Protein AF-A0A8E2AQT7-F1 (afdb_monomer_lite)

Sequence (68 aa):
KELVLRVVVAHLKEGLPASMAFEGDAYILDASRRRWSYGQEKVKFMWGEHVARAADDKWTFLFQRKRA

Secondary structure (DSSP, 8-state):
-HHHHHHHHHHHHSPPPSEEEEE-SSEEEEEEEEE-HHHHHT--EEETTEEEPPPSEEEEEEEEEPP-

Radius of 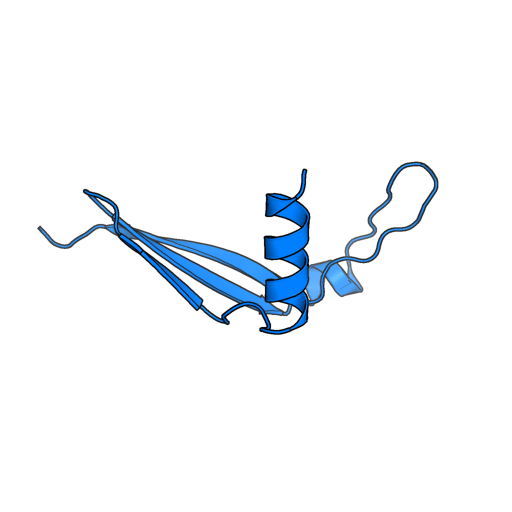gyration: 16.18 Å; chains: 1; bounding box: 32×32×42 Å

Foldseek 3Di:
DVVVVVVVVVCVVPPDDQWDWDDDPFWIKIKGKDADPCQQPPDWDDDDPDTDGDDRIDIDIDIGTDDD

pLDDT: mean 88.76, std 7.06, range [62.09, 96.06]

Structure (mmCIF, N/CA/C/O backbone):
data_AF-A0A8E2AQT7-F1
#
_entry.id   AF-A0A8E2AQT7-F1
#
loop_
_atom_site.group_PDB
_atom_site.id
_atom_site.type_symbol
_atom_site.label_atom_id
_atom_site.label_alt_id
_atom_site.label_comp_id
_atom_site.label_asym_id
_atom_site.label_entity_id
_atom_site.label_seq_id
_atom_site.pdbx_PDB_ins_code
_atom_site.Cartn_x
_atom_site.Cartn_y
_atom_site.Cartn_z
_atom_site.occupancy
_atom_site.B_iso_or_equiv
_atom_site.auth_seq_id
_atom_site.auth_comp_id
_atom_site.auth_asym_id
_atom_site.auth_atom_id
_atom_site.pdbx_PDB_model_num
ATOM 1 N N . LYS A 1 1 ? -3.818 -20.193 -5.950 1.00 62.09 1 LYS A N 1
ATOM 2 C CA . LYS A 1 1 ? -3.449 -19.349 -7.119 1.00 62.09 1 LYS A CA 1
ATOM 3 C C . LYS A 1 1 ? -4.646 -18.564 -7.664 1.00 62.09 1 LYS A C 1
ATOM 5 O O . LYS A 1 1 ? -4.492 -17.386 -7.940 1.00 62.09 1 LYS A O 1
ATOM 10 N N . GLU A 1 2 ? -5.838 -19.160 -7.735 1.00 84.31 2 GLU A N 1
ATOM 11 C CA . GLU A 1 2 ? -7.041 -18.502 -8.272 1.00 84.31 2 GLU A CA 1
ATOM 12 C C . GLU A 1 2 ? -7.585 -17.342 -7.412 1.00 84.31 2 GLU A C 1
ATOM 14 O O . GLU A 1 2 ? -7.984 -16.317 -7.953 1.00 84.31 2 GLU A O 1
ATOM 19 N N . LEU A 1 3 ? -7.527 -17.450 -6.078 1.00 81.81 3 LEU A N 1
ATOM 20 C CA . LEU A 1 3 ? -7.984 -16.390 -5.166 1.00 81.81 3 LEU A CA 1
ATOM 21 C C . LEU A 1 3 ? -7.227 -15.068 -5.360 1.00 81.81 3 LEU A C 1
ATOM 23 O O . LEU A 1 3 ? -7.850 -14.018 -5.447 1.00 81.81 3 LEU A O 1
ATOM 27 N N . VAL A 1 4 ? -5.896 -15.122 -5.475 1.00 82.06 4 VAL A N 1
ATOM 28 C CA . VAL A 1 4 ? -5.059 -13.926 -5.679 1.00 82.06 4 VAL A CA 1
ATOM 29 C C . VAL A 1 4 ? -5.451 -13.217 -6.972 1.00 82.06 4 VAL A C 1
ATOM 31 O O . VAL A 1 4 ? -5.637 -12.007 -6.972 1.00 82.06 4 VAL A O 1
ATOM 34 N N . LEU A 1 5 ? -5.653 -13.971 -8.057 1.00 85.88 5 LEU A N 1
ATOM 35 C CA . LEU A 1 5 ? -6.098 -13.407 -9.331 1.00 85.88 5 LEU A CA 1
ATOM 36 C C . LEU A 1 5 ? -7.485 -12.770 -9.215 1.00 85.88 5 LEU A C 1
ATOM 38 O O . LEU A 1 5 ? -7.687 -11.674 -9.724 1.00 85.88 5 LEU A O 1
ATOM 42 N N . ARG A 1 6 ? -8.426 -13.409 -8.510 1.00 81.19 6 ARG A N 1
ATOM 43 C CA . ARG A 1 6 ? -9.764 -12.843 -8.280 1.00 81.19 6 ARG A CA 1
ATOM 44 C C . ARG A 1 6 ? -9.708 -11.550 -7.468 1.00 81.19 6 ARG A C 1
ATOM 46 O O . ARG A 1 6 ? -10.386 -10.598 -7.834 1.00 81.19 6 ARG A O 1
ATOM 53 N N . VAL A 1 7 ? -8.875 -11.493 -6.429 1.00 78.38 7 VAL A N 1
ATOM 54 C CA . VAL A 1 7 ? -8.659 -10.280 -5.623 1.00 78.38 7 VAL A CA 1
ATOM 55 C C . VAL A 1 7 ? -8.056 -9.165 -6.478 1.00 78.38 7 VAL A C 1
ATOM 57 O O . VAL A 1 7 ? -8.561 -8.047 -6.458 1.00 78.38 7 VAL A O 1
ATOM 60 N N . VAL A 1 8 ? -7.036 -9.470 -7.287 1.00 80.56 8 VAL A N 1
ATOM 61 C CA . VAL A 1 8 ? -6.420 -8.494 -8.199 1.00 80.56 8 VAL A CA 1
ATOM 62 C C . VAL A 1 8 ? -7.436 -7.985 -9.224 1.00 80.56 8 VAL A C 1
ATOM 64 O O . VAL A 1 8 ? -7.559 -6.782 -9.406 1.00 80.56 8 VAL A O 1
ATOM 67 N N . VAL A 1 9 ? -8.203 -8.870 -9.866 1.00 83.50 9 VAL A N 1
ATOM 68 C CA . VAL A 1 9 ? -9.197 -8.486 -10.884 1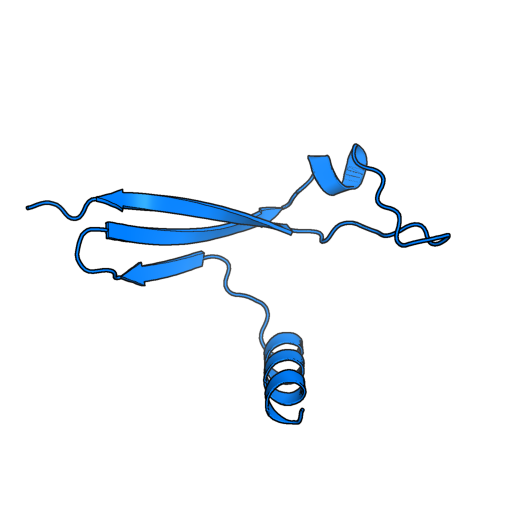.00 83.50 9 VAL A CA 1
ATOM 69 C C . VAL A 1 9 ? -10.348 -7.682 -10.288 1.00 83.50 9 VAL A C 1
ATOM 71 O O . VAL A 1 9 ? -10.766 -6.696 -10.891 1.00 83.50 9 VAL A O 1
ATOM 74 N N . ALA A 1 10 ? -10.864 -8.078 -9.122 1.00 80.69 10 ALA A N 1
ATOM 75 C CA . ALA A 1 10 ? -11.888 -7.311 -8.419 1.00 80.69 10 ALA A CA 1
ATOM 76 C C . ALA A 1 10 ? -11.381 -5.899 -8.124 1.00 80.69 10 ALA A C 1
ATOM 78 O O . ALA A 1 10 ? -12.070 -4.924 -8.395 1.00 80.69 10 ALA A O 1
ATOM 79 N N . HIS A 1 11 ? -10.129 -5.795 -7.688 1.00 73.94 11 HIS A N 1
ATOM 80 C CA . HIS A 1 11 ? -9.517 -4.523 -7.365 1.00 73.94 11 HIS A CA 1
ATOM 81 C C . HIS A 1 11 ? -9.153 -3.665 -8.606 1.00 73.94 11 HIS A C 1
ATOM 83 O O . HIS A 1 11 ? -9.158 -2.437 -8.561 1.00 73.94 11 HIS A O 1
ATOM 89 N N . LEU A 1 12 ? -8.908 -4.280 -9.765 1.00 79.81 12 LEU A N 1
ATOM 90 C CA . LEU A 1 12 ? -8.787 -3.539 -11.027 1.00 79.81 12 LEU A CA 1
ATOM 91 C C . LEU A 1 12 ? -10.127 -2.941 -11.488 1.00 79.81 12 LEU A C 1
ATOM 93 O O . LEU A 1 12 ? -10.126 -1.949 -12.213 1.00 79.81 12 LEU A O 1
ATOM 97 N N . LYS A 1 13 ? -11.259 -3.540 -11.093 1.00 81.56 13 LYS A N 1
ATOM 98 C CA . LYS A 1 13 ? -12.609 -3.050 -11.417 1.00 81.56 13 LYS A CA 1
ATOM 99 C C . LYS A 1 13 ? -13.118 -2.035 -10.397 1.00 81.56 13 LYS A C 1
ATOM 101 O O . LYS A 1 13 ? -13.680 -1.014 -10.778 1.00 81.56 13 LYS A O 1
ATOM 106 N N . GLU A 1 14 ? -12.904 -2.312 -9.119 1.00 78.25 14 GLU A N 1
ATOM 107 C CA . GLU A 1 14 ? -13.237 -1.438 -8.001 1.00 78.25 14 GLU A CA 1
ATOM 108 C C . GLU A 1 14 ? -11.937 -0.879 -7.417 1.00 78.25 14 GLU A C 1
ATOM 110 O O . GLU A 1 14 ? -11.151 -1.593 -6.787 1.00 78.25 14 GLU A O 1
ATOM 115 N N . GLY A 1 15 ? -11.682 0.409 -7.666 1.00 79.56 15 GLY A N 1
ATOM 116 C CA . GLY A 1 15 ? -10.485 1.087 -7.166 1.00 79.56 15 GLY A CA 1
ATOM 117 C C . GLY A 1 15 ? -10.331 0.950 -5.645 1.00 79.56 15 GLY A C 1
ATOM 118 O O . GLY A 1 15 ? -11.313 0.768 -4.928 1.00 79.56 15 GLY A O 1
ATOM 119 N N . LEU A 1 16 ? -9.094 1.053 -5.129 1.00 82.19 16 LEU A N 1
ATOM 120 C CA . LEU A 1 16 ? -8.857 0.905 -3.687 1.00 82.19 16 LEU A CA 1
ATOM 121 C C . LEU A 1 16 ? -9.649 1.985 -2.951 1.00 82.19 16 LEU A C 1
ATOM 123 O O . LEU A 1 16 ? -9.649 3.140 -3.395 1.00 82.19 16 LEU A O 1
ATOM 127 N N . PRO A 1 17 ? -10.239 1.676 -1.792 1.00 87.94 17 PRO A N 1
ATOM 128 C CA . PRO A 1 17 ? -10.838 2.709 -0.968 1.00 87.94 17 PRO A CA 1
ATOM 129 C C . PRO A 1 17 ? -9.794 3.773 -0.598 1.00 87.94 17 PRO A C 1
ATOM 131 O O . PRO A 1 17 ? -8.594 3.501 -0.485 1.00 87.94 17 PRO A O 1
ATOM 134 N N . ALA A 1 18 ? -10.250 5.013 -0.431 1.00 90.38 18 ALA A N 1
ATOM 135 C CA . ALA A 1 18 ? -9.395 6.103 0.038 1.00 90.38 18 ALA A CA 1
ATOM 136 C C . ALA A 1 18 ? -9.035 5.943 1.526 1.00 90.38 18 ALA A C 1
ATOM 138 O O . ALA A 1 18 ? -7.972 6.383 1.961 1.00 90.38 18 ALA A O 1
ATOM 139 N N . SER A 1 19 ? -9.897 5.283 2.300 1.00 93.50 19 SER A N 1
ATOM 140 C CA . SER A 1 19 ? -9.688 5.002 3.718 1.00 93.50 19 SER A CA 1
ATOM 141 C C . SER A 1 19 ? -10.376 3.710 4.146 1.00 93.50 19 SER A C 1
ATOM 143 O O . SER A 1 19 ? -11.430 3.367 3.616 1.00 93.50 19 SER A O 1
ATOM 145 N N . MET A 1 20 ? -9.799 3.025 5.127 1.00 93.81 20 MET A N 1
ATOM 146 C CA . MET A 1 20 ? -10.359 1.855 5.801 1.00 93.81 20 MET A CA 1
ATOM 147 C C . MET A 1 20 ? -10.042 1.945 7.292 1.00 93.81 20 MET A C 1
ATOM 149 O O . MET A 1 20 ? -8.970 2.425 7.654 1.00 93.81 20 MET A O 1
ATOM 153 N N . ALA A 1 21 ? -10.941 1.454 8.136 1.00 93.56 21 ALA A N 1
ATOM 154 C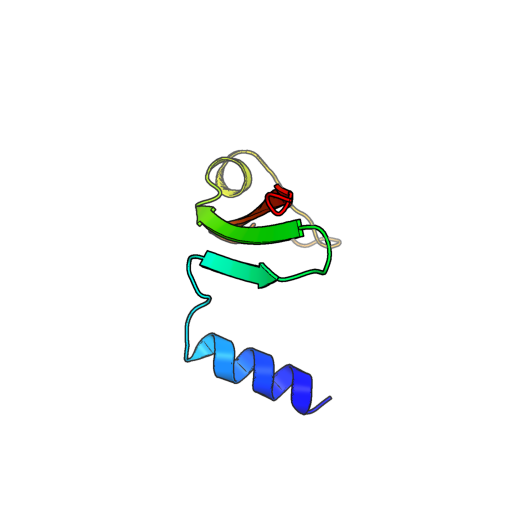 CA . ALA A 1 21 ? -10.701 1.298 9.563 1.00 93.56 21 ALA A CA 1
ATOM 155 C C . ALA A 1 21 ? -10.772 -0.188 9.920 1.00 93.56 21 ALA A C 1
ATOM 157 O O . ALA A 1 21 ? -11.674 -0.894 9.466 1.00 93.56 21 ALA A O 1
ATOM 158 N N . PHE A 1 22 ? -9.821 -0.657 10.722 1.00 93.25 22 PHE A N 1
ATOM 159 C CA . PHE A 1 22 ? -9.803 -2.018 11.247 1.00 93.25 22 PHE A CA 1
ATOM 160 C C . PHE A 1 22 ? -9.911 -1.966 12.765 1.00 93.25 22 PHE A C 1
ATOM 162 O O . PHE A 1 22 ? -9.083 -1.345 13.434 1.00 93.25 22 PHE A O 1
ATOM 169 N N . GLU A 1 23 ? -10.928 -2.618 13.316 1.00 94.44 23 GLU A N 1
ATOM 170 C CA . GLU A 1 23 ? -11.127 -2.684 14.758 1.00 94.44 23 GLU A CA 1
ATOM 171 C C . GLU A 1 23 ? -10.362 -3.866 15.355 1.00 94.44 23 GLU A C 1
ATOM 173 O O . GLU A 1 23 ? -10.618 -5.019 15.018 1.00 94.44 23 GLU A O 1
ATOM 178 N N . GLY A 1 24 ? -9.430 -3.573 16.260 1.00 89.19 24 GLY A N 1
ATOM 179 C CA . GLY A 1 24 ? -8.814 -4.551 17.154 1.00 89.19 24 GLY A CA 1
ATOM 180 C C . GLY A 1 24 ? -9.321 -4.390 18.587 1.00 89.19 24 GLY A C 1
ATOM 181 O O . GLY A 1 24 ? -10.094 -3.482 18.891 1.00 89.19 24 GLY A O 1
ATOM 182 N N . ASP A 1 25 ? -8.858 -5.240 19.499 1.00 89.62 25 ASP A N 1
ATOM 183 C CA . ASP A 1 25 ? -9.360 -5.250 20.881 1.00 89.62 25 ASP A CA 1
ATOM 184 C C . ASP A 1 25 ? -9.038 -3.953 21.641 1.00 89.62 25 ASP A C 1
ATOM 186 O O . ASP A 1 25 ? -9.891 -3.400 22.330 1.00 89.62 25 ASP A O 1
ATOM 190 N N . ALA A 1 26 ? -7.824 -3.419 21.470 1.00 91.00 26 ALA A N 1
ATOM 191 C CA . ALA A 1 26 ? -7.344 -2.229 22.186 1.00 91.00 26 ALA A CA 1
ATOM 192 C C . ALA A 1 26 ? -7.221 -0.970 21.307 1.00 91.00 26 ALA A C 1
ATOM 194 O O . ALA A 1 26 ? -7.056 0.142 21.823 1.00 91.00 26 ALA A O 1
ATOM 195 N N . TYR A 1 27 ? -7.271 -1.122 19.983 1.00 93.44 27 TYR A N 1
ATOM 196 C CA . TYR A 1 27 ? -7.025 -0.038 19.036 1.00 93.44 27 TYR A CA 1
ATOM 197 C C . TYR A 1 27 ? -7.902 -0.132 17.789 1.00 93.44 27 TYR A C 1
ATOM 199 O O . TYR A 1 27 ? -8.395 -1.198 17.429 1.00 93.44 27 TYR A O 1
ATOM 207 N N . ILE A 1 28 ? -8.069 1.007 17.129 1.00 93.94 28 ILE A N 1
ATOM 208 C CA . ILE A 1 28 ? -8.579 1.132 15.768 1.00 93.94 28 ILE A CA 1
ATOM 209 C C . ILE A 1 28 ? -7.382 1.492 14.886 1.00 93.94 28 ILE A C 1
ATOM 211 O O . ILE A 1 28 ? -6.602 2.386 15.223 1.00 93.94 28 ILE A O 1
ATOM 215 N N . LEU A 1 29 ? -7.198 0.757 13.793 1.00 95.50 29 LEU A N 1
ATOM 216 C CA . LEU A 1 29 ? -6.189 1.041 12.782 1.00 95.50 29 LEU A CA 1
ATOM 217 C C . LEU A 1 29 ? -6.850 1.747 11.601 1.00 95.50 29 LEU A C 1
ATOM 219 O O . LEU A 1 29 ? -7.539 1.110 10.807 1.00 95.50 29 LEU A O 1
ATOM 223 N N . ASP A 1 30 ? -6.597 3.043 11.463 1.00 95.69 30 ASP A N 1
ATOM 224 C CA . ASP A 1 30 ? -7.029 3.821 10.307 1.00 95.69 30 ASP A CA 1
ATOM 225 C C . ASP A 1 30 ? -5.970 3.741 9.208 1.00 95.69 30 ASP A C 1
ATOM 227 O O . ASP A 1 30 ? -4.867 4.283 9.328 1.00 95.69 30 ASP A O 1
ATOM 231 N N . ALA A 1 31 ? -6.308 3.076 8.111 1.00 96.06 31 ALA A N 1
ATOM 232 C CA . ALA A 1 31 ? -5.529 3.069 6.887 1.00 96.06 31 ALA A CA 1
ATOM 233 C C . ALA A 1 31 ? -6.078 4.133 5.932 1.00 96.06 31 ALA A C 1
ATOM 235 O O . ALA A 1 31 ? -7.257 4.122 5.592 1.00 96.06 31 ALA A O 1
ATOM 236 N N . SER A 1 32 ? -5.231 5.040 5.450 1.00 95.56 32 SER A N 1
ATOM 237 C CA . SER A 1 32 ? -5.603 6.022 4.425 1.00 95.56 32 SER A CA 1
ATOM 238 C C . SER A 1 32 ? -4.640 5.994 3.249 1.00 95.56 32 SER A C 1
ATOM 240 O O . SER A 1 32 ? -3.419 5.990 3.424 1.00 95.56 32 SER A O 1
ATOM 242 N N . ARG A 1 33 ? -5.196 5.991 2.041 1.00 94.75 33 ARG A N 1
ATOM 243 C CA . ARG A 1 33 ? -4.458 6.079 0.788 1.00 94.75 33 ARG A CA 1
ATOM 244 C C . ARG A 1 33 ? -4.337 7.544 0.388 1.00 94.75 33 ARG A C 1
ATOM 246 O O . ARG A 1 33 ? -5.331 8.263 0.326 1.00 94.75 33 ARG A O 1
ATOM 253 N N . ARG A 1 34 ? -3.110 8.006 0.153 1.00 92.50 34 ARG A N 1
ATOM 254 C CA . ARG A 1 34 ? -2.820 9.394 -0.229 1.00 92.50 34 ARG A CA 1
ATOM 255 C C . ARG A 1 34 ? -1.751 9.440 -1.304 1.00 92.50 34 ARG A C 1
ATOM 257 O O . ARG A 1 3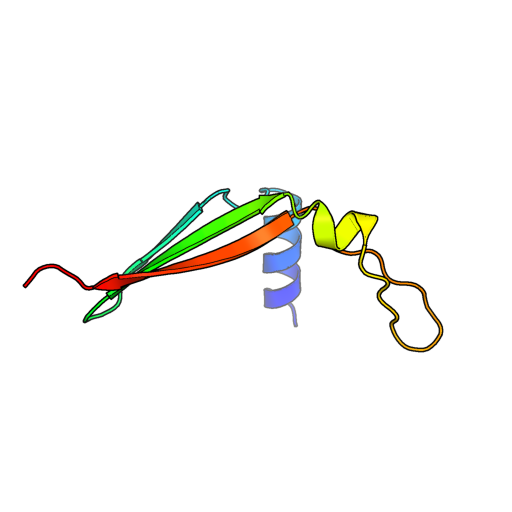4 ? -0.820 8.638 -1.262 1.00 92.50 34 ARG A O 1
ATOM 264 N N . ARG A 1 35 ? -1.817 10.451 -2.168 1.00 93.06 35 ARG A N 1
ATOM 265 C CA . ARG A 1 35 ? -0.803 10.694 -3.198 1.00 93.06 35 ARG A CA 1
ATOM 266 C C . ARG A 1 35 ? 0.603 10.748 -2.603 1.00 93.06 35 ARG A C 1
ATOM 268 O O . ARG A 1 35 ? 0.839 11.408 -1.588 1.00 93.06 35 ARG A O 1
ATOM 275 N N . TRP A 1 36 ? 1.549 10.084 -3.259 1.00 93.81 36 TRP A N 1
ATOM 276 C CA . TRP A 1 36 ? 2.938 9.996 -2.827 1.00 93.81 36 TRP A CA 1
ATOM 277 C C . TRP A 1 36 ? 3.886 10.786 -3.733 1.00 93.81 36 TRP A C 1
ATOM 279 O O . TRP A 1 36 ? 4.773 10.232 -4.376 1.00 93.81 36 TRP A O 1
ATOM 289 N N . SER A 1 37 ? 3.738 12.113 -3.747 1.00 91.38 37 SER A N 1
ATOM 290 C CA . SER A 1 37 ? 4.562 13.014 -4.575 1.00 91.38 37 SER A CA 1
ATOM 291 C C . SER A 1 37 ? 6.068 12.810 -4.384 1.00 91.38 37 SER A C 1
ATOM 293 O O . SER A 1 37 ? 6.810 12.707 -5.354 1.00 91.38 37 SER A O 1
ATOM 295 N N . TYR A 1 38 ? 6.526 12.660 -3.138 1.00 91.25 38 TYR A N 1
ATOM 296 C CA . TYR A 1 38 ? 7.945 12.430 -2.860 1.00 91.25 38 TYR A CA 1
ATOM 297 C C . TYR A 1 38 ? 8.474 11.135 -3.498 1.00 91.25 38 TYR A C 1
ATOM 299 O O . TYR A 1 38 ? 9.547 11.144 -4.096 1.00 91.25 38 TYR A O 1
ATOM 307 N N . GLY A 1 39 ? 7.728 10.030 -3.398 1.00 89.06 39 GLY A N 1
ATOM 308 C CA . GLY A 1 39 ? 8.136 8.751 -3.987 1.00 89.06 39 GLY A CA 1
ATOM 309 C C . GLY A 1 39 ? 8.154 8.776 -5.509 1.00 89.06 39 GLY A C 1
ATOM 310 O O . GLY A 1 39 ? 9.000 8.127 -6.111 1.00 89.06 39 GLY A O 1
ATOM 311 N N . GLN A 1 40 ? 7.266 9.566 -6.114 1.00 88.00 40 GLN A N 1
ATOM 312 C CA . GLN A 1 40 ? 7.206 9.765 -7.561 1.00 88.00 40 GLN A CA 1
ATOM 313 C C . GLN A 1 40 ? 8.376 10.599 -8.094 1.00 88.00 40 GLN A C 1
ATOM 315 O O . GLN A 1 40 ? 8.925 10.300 -9.149 1.00 88.00 40 GLN A O 1
ATOM 320 N N . GLU A 1 41 ? 8.761 11.657 -7.380 1.00 88.31 41 GLU A N 1
ATOM 321 C CA . GLU A 1 41 ? 9.684 12.665 -7.916 1.00 88.31 41 GLU A CA 1
ATOM 322 C C . GLU A 1 41 ? 11.124 12.510 -7.429 1.00 88.31 41 GLU A C 1
ATOM 324 O O . GLU A 1 41 ? 12.059 12.951 -8.099 1.00 88.31 41 GLU A O 1
ATOM 329 N N . LYS A 1 42 ? 11.315 11.963 -6.224 1.00 91.62 42 LYS A N 1
ATOM 330 C CA . LYS A 1 42 ? 12.606 12.006 -5.521 1.00 91.62 42 LYS A CA 1
ATOM 331 C C . LYS A 1 42 ? 13.237 10.636 -5.331 1.00 91.62 42 LYS A C 1
ATOM 333 O O . LYS A 1 42 ? 14.443 10.571 -5.104 1.00 91.62 42 LYS A O 1
ATOM 338 N N . VAL A 1 43 ? 12.462 9.557 -5.429 1.00 91.38 43 VAL A N 1
ATOM 339 C CA . VAL A 1 43 ? 12.954 8.202 -5.163 1.00 91.38 43 VAL A CA 1
ATOM 340 C C . VAL A 1 43 ? 13.094 7.421 -6.465 1.00 91.38 43 VAL A C 1
ATOM 342 O O . VAL A 1 43 ? 12.172 7.361 -7.273 1.00 91.38 43 VAL A O 1
ATOM 345 N N . LYS A 1 44 ? 14.265 6.812 -6.668 1.00 91.06 44 LYS A N 1
ATOM 346 C CA . LYS A 1 44 ? 14.530 5.913 -7.796 1.00 91.06 44 LYS A CA 1
ATOM 347 C C . LYS A 1 44 ? 14.446 4.475 -7.308 1.00 91.06 44 LYS A C 1
ATOM 349 O O . LYS A 1 44 ? 15.202 4.090 -6.419 1.00 91.06 44 LYS A O 1
ATOM 354 N N . PHE A 1 45 ? 13.543 3.697 -7.894 1.00 90.38 45 PHE A N 1
ATOM 355 C CA . PHE A 1 45 ? 13.400 2.277 -7.593 1.00 90.38 45 PHE A CA 1
ATOM 356 C C . PHE A 1 45 ? 14.013 1.441 -8.708 1.00 90.38 45 PHE A C 1
ATOM 358 O O . PHE A 1 45 ? 13.906 1.780 -9.886 1.00 90.38 45 PHE A O 1
ATOM 365 N N . MET A 1 46 ? 14.631 0.333 -8.319 1.00 94.19 46 MET A N 1
ATOM 366 C CA . MET A 1 46 ? 15.196 -0.654 -9.230 1.00 94.19 46 MET A CA 1
ATOM 367 C C . MET A 1 46 ? 14.708 -2.041 -8.816 1.00 94.19 46 MET A C 1
ATOM 369 O O . MET A 1 46 ? 14.633 -2.342 -7.624 1.00 94.19 46 MET A O 1
ATOM 373 N N . T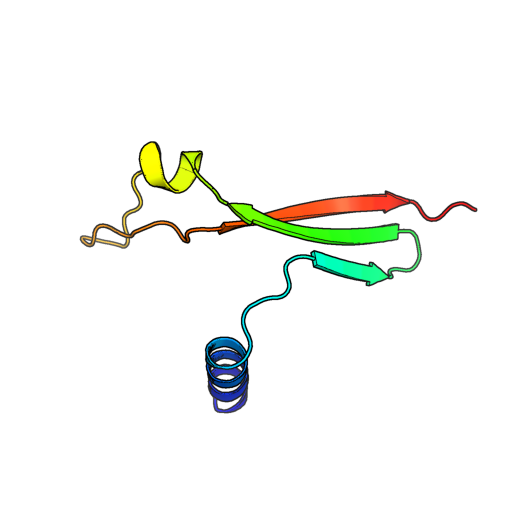RP A 1 47 ? 14.389 -2.881 -9.795 1.00 91.81 47 TRP A N 1
ATOM 374 C CA . TRP A 1 47 ? 14.116 -4.302 -9.609 1.00 91.81 47 TRP A CA 1
ATOM 375 C C . TRP A 1 47 ? 15.057 -5.099 -10.511 1.00 91.81 47 TRP A C 1
ATOM 377 O O . TRP A 1 47 ? 14.814 -5.248 -11.712 1.00 91.81 47 TRP A O 1
ATOM 387 N N . GLY A 1 48 ? 16.173 -5.551 -9.937 1.00 94.38 48 GLY A N 1
ATOM 388 C CA . GLY A 1 48 ? 17.317 -6.001 -10.730 1.00 94.38 48 GLY A CA 1
ATOM 389 C C . GLY A 1 48 ? 17.795 -4.873 -11.648 1.00 94.38 48 GLY A C 1
ATOM 390 O O . GLY A 1 48 ? 17.982 -3.745 -11.197 1.00 94.38 48 GLY A O 1
ATOM 391 N N . GLU A 1 49 ? 17.899 -5.164 -12.942 1.00 95.50 49 GLU A N 1
ATOM 392 C CA . GLU A 1 49 ? 18.335 -4.208 -13.971 1.00 95.50 49 GLU A CA 1
A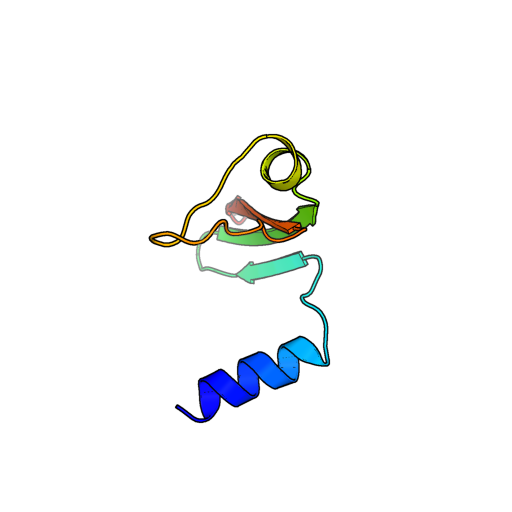TOM 393 C C . GLU A 1 49 ? 17.222 -3.255 -14.449 1.00 95.50 49 GLU A C 1
ATOM 395 O O . GLU A 1 49 ? 17.455 -2.374 -15.278 1.00 95.50 49 GLU A O 1
ATOM 400 N N . HIS A 1 50 ? 15.990 -3.407 -13.954 1.00 94.50 50 HIS A N 1
ATOM 401 C CA . HIS A 1 50 ? 14.854 -2.613 -14.413 1.00 94.50 50 HIS A CA 1
ATOM 402 C C . HIS A 1 50 ? 14.587 -1.414 -13.511 1.00 94.50 50 HIS A C 1
ATOM 404 O O . HIS A 1 50 ? 14.435 -1.558 -12.299 1.00 94.50 50 HIS A O 1
ATOM 410 N N . VAL A 1 51 ? 14.418 -0.239 -14.120 1.00 91.81 51 VAL A N 1
ATOM 411 C CA . VAL A 1 51 ? 13.890 0.939 -13.425 1.00 91.81 51 VAL A CA 1
ATOM 412 C C . VAL A 1 51 ? 12.414 0.706 -13.113 1.00 91.81 51 VAL A C 1
ATOM 414 O O . VAL A 1 51 ? 11.597 0.528 -14.018 1.00 91.81 51 VAL A O 1
ATOM 417 N N . ALA A 1 52 ? 12.068 0.735 -11.830 1.00 90.88 52 ALA A N 1
ATOM 418 C CA . ALA A 1 52 ? 10.697 0.618 -11.358 1.00 90.88 52 ALA A CA 1
ATOM 419 C C . ALA A 1 52 ? 10.106 2.005 -11.072 1.00 90.88 52 ALA A C 1
ATOM 421 O O . ALA A 1 52 ? 10.783 2.908 -10.576 1.00 90.88 52 ALA A O 1
ATOM 422 N N . ARG A 1 53 ? 8.815 2.170 -11.375 1.00 89.19 53 ARG A N 1
ATOM 423 C CA . ARG A 1 53 ? 8.049 3.357 -10.980 1.00 89.19 53 ARG A CA 1
ATOM 424 C C . ARG A 1 53 ? 7.385 3.106 -9.635 1.00 89.19 53 ARG A C 1
ATOM 426 O O . ARG A 1 53 ? 6.873 2.015 -9.391 1.00 89.19 53 ARG A O 1
ATOM 433 N N . ALA A 1 54 ? 7.383 4.123 -8.782 1.00 89.81 54 ALA A N 1
ATOM 434 C CA . ALA A 1 54 ? 6.572 4.100 -7.577 1.00 89.81 54 ALA A CA 1
ATOM 435 C C . ALA A 1 54 ? 5.079 4.047 -7.938 1.00 89.81 54 ALA A C 1
ATOM 437 O O . ALA A 1 54 ? 4.671 4.502 -9.009 1.00 89.81 54 ALA A O 1
ATOM 438 N N . ALA A 1 55 ? 4.260 3.536 -7.022 1.00 87.81 55 ALA A N 1
ATOM 439 C CA . ALA A 1 55 ? 2.813 3.706 -7.101 1.00 87.81 55 ALA A CA 1
ATOM 440 C C . ALA A 1 55 ? 2.430 5.175 -6.844 1.00 87.81 55 ALA A C 1
ATOM 442 O O . ALA A 1 55 ? 3.091 5.859 -6.054 1.00 87.81 55 ALA A O 1
ATOM 443 N N . ASP A 1 56 ? 1.369 5.661 -7.499 1.00 89.88 56 ASP A N 1
ATOM 444 C CA . ASP A 1 56 ? 0.912 7.059 -7.386 1.00 89.88 56 ASP A CA 1
ATOM 445 C C . ASP A 1 56 ? 0.547 7.445 -5.950 1.00 89.88 56 ASP A C 1
ATOM 447 O O . ASP A 1 56 ? 0.766 8.582 -5.519 1.00 89.88 56 ASP A O 1
ATOM 451 N N . ASP A 1 57 ? 0.041 6.472 -5.196 1.00 92.88 57 ASP A N 1
ATOM 452 C CA . ASP A 1 57 ? -0.367 6.624 -3.813 1.00 92.88 57 ASP A CA 1
ATOM 453 C C . ASP A 1 57 ? 0.463 5.761 -2.865 1.00 92.88 57 ASP A C 1
ATOM 455 O O . ASP A 1 57 ? 0.956 4.685 -3.206 1.00 92.88 57 ASP A O 1
ATOM 459 N N . LYS A 1 58 ? 0.531 6.218 -1.616 1.00 92.81 58 LYS A N 1
ATOM 460 C CA . LYS A 1 58 ? 1.013 5.463 -0.464 1.00 92.81 58 LYS A CA 1
ATOM 461 C C . LYS A 1 58 ? -0.122 5.204 0.515 1.00 92.81 58 LYS A C 1
ATOM 463 O O . LYS A 1 58 ? -1.077 5.978 0.607 1.00 92.81 58 LYS A O 1
ATOM 468 N N . TRP A 1 59 ? 0.051 4.167 1.322 1.00 94.31 59 TRP A N 1
ATOM 469 C CA . TRP A 1 59 ? -0.774 3.928 2.497 1.00 94.31 59 TRP A CA 1
ATOM 470 C C . TRP A 1 59 ? -0.144 4.563 3.735 1.00 94.31 59 TRP A C 1
ATOM 472 O O . TRP A 1 59 ? 1.061 4.463 3.958 1.00 94.31 59 TRP A O 1
ATOM 482 N N . THR A 1 60 ? -0.969 5.235 4.531 1.00 94.81 60 THR A N 1
ATOM 483 C CA . THR A 1 60 ? -0.622 5.730 5.864 1.00 94.81 60 THR A CA 1
ATOM 484 C C . THR A 1 60 ? -1.483 5.005 6.878 1.00 94.81 60 THR A C 1
ATOM 486 O O . THR A 1 60 ? -2.691 4.905 6.680 1.00 94.81 60 THR A O 1
ATOM 489 N N . PHE A 1 61 ? -0.865 4.539 7.956 1.00 95.00 61 PHE A N 1
ATOM 490 C CA . PHE A 1 61 ? -1.528 3.795 9.017 1.00 95.00 61 PHE A CA 1
ATOM 491 C C . PHE A 1 61 ? -1.439 4.587 10.319 1.00 95.00 61 PHE A C 1
ATOM 493 O O . PHE A 1 61 ? -0.343 4.966 10.733 1.00 95.00 61 PHE A O 1
ATOM 500 N N . LEU A 1 62 ? -2.583 4.851 10.945 1.00 95.81 62 LEU A N 1
ATOM 501 C CA . LEU A 1 62 ? -2.683 5.525 12.234 1.00 95.81 62 LEU A CA 1
ATOM 502 C C . LEU A 1 62 ? -3.329 4.583 13.248 1.00 95.81 62 LEU A C 1
ATOM 504 O O . LEU A 1 62 ? -4.430 4.090 13.032 1.00 95.81 62 LEU A O 1
ATOM 508 N N . PHE A 1 63 ? -2.645 4.364 14.367 1.00 94.88 63 PHE A N 1
ATOM 509 C CA . PHE A 1 63 ? -3.175 3.590 15.483 1.00 94.88 63 PHE A CA 1
ATOM 510 C C . PHE A 1 63 ? -3.849 4.529 16.476 1.00 94.88 63 PHE A C 1
ATOM 512 O O . PHE A 1 63 ? -3.207 5.415 17.042 1.00 94.88 63 PHE A O 1
ATOM 519 N N . GLN A 1 64 ? -5.136 4.312 16.710 1.00 93.88 64 GLN A N 1
ATOM 520 C CA . GLN A 1 64 ? -5.912 5.030 17.708 1.00 93.88 64 GLN A CA 1
ATOM 521 C C . GLN A 1 64 ? -6.265 4.083 18.847 1.00 93.88 64 GLN A C 1
ATOM 523 O O . GLN A 1 64 ? -6.889 3.049 18.629 1.00 93.88 64 GLN A O 1
ATOM 528 N N . ARG A 1 65 ? -5.892 4.421 20.083 1.00 92.19 65 ARG A N 1
ATOM 529 C CA . ARG A 1 65 ? -6.325 3.644 21.251 1.00 92.19 65 ARG A CA 1
ATOM 530 C C . ARG A 1 65 ? -7.835 3.807 21.434 1.00 92.19 65 ARG A C 1
ATOM 532 O O . ARG A 1 65 ? -8.327 4.937 21.419 1.00 92.19 65 ARG A O 1
ATOM 539 N N . LYS A 1 66 ? -8.552 2.709 21.676 1.00 87.50 66 LYS A N 1
ATOM 540 C CA . LYS A 1 66 ? -9.963 2.777 22.078 1.00 87.50 66 LYS A CA 1
ATOM 541 C C . LYS A 1 66 ? -10.063 3.544 23.403 1.00 87.50 66 LYS A C 1
ATOM 543 O O . LYS A 1 66 ? -9.229 3.371 24.296 1.00 87.50 66 LYS A O 1
ATOM 548 N N . ARG A 1 67 ? -11.023 4.468 23.511 1.00 78.69 67 ARG A N 1
ATOM 549 C CA . ARG A 1 67 ? -11.314 5.099 24.806 1.00 78.69 67 ARG A CA 1
ATOM 550 C C . ARG A 1 67 ? -11.877 4.006 25.717 1.00 78.69 67 ARG A C 1
ATOM 552 O O . ARG A 1 67 ? -12.755 3.270 25.275 1.00 78.69 67 ARG A O 1
ATOM 559 N N . ALA A 1 68 ? -11.278 3.868 26.900 1.00 64.25 68 ALA A N 1
ATOM 560 C CA . ALA A 1 68 ? -11.754 2.975 27.952 1.00 64.25 68 ALA A CA 1
ATOM 561 C C . ALA A 1 68 ? -13.083 3.481 28.519 1.00 64.25 68 ALA A C 1
ATOM 563 O O . ALA A 1 68 ? -13.266 4.724 28.517 1.00 64.25 68 ALA A O 1
#

Organism: NCBI:txid1052685